Protein AF-A0A7C1F0Y4-F1 (afdb_monomer_lite)

Sequence (99 aa):
MQSTSLIYFAVFAFVQVAMYILIRRRIGHPAVIAAIGVVISFASLLFMALEQGTTLIWAVIVGLVLGGLFSGISLAAAWYFTTNENRRSRFDPTVSDES

Foldseek 3Di:
DPPVLVVLVVQLVVLLVVLVVCLVVVVDDNLVSLVVSLVSQLVSLQVSCVVVVHDSVVSNVCSCVVSVVSSVVSVVVSVVVVVVVVVVVVPPPPPPPDD

pLDDT: mean 71.21, std 7.73, range [50.47, 86.69]

Radius of gyration: 19.2 Å; chains: 1; bounding box: 44×21×60 Å

Secondary structure (DSSP, 8-state):
--HHHHHHHHHHHHHHHHHHHHHHTT-S-HHHHHHHHHHHHHHHHHHHHHHTT--HHHHHHHHHHHHHHHHHHHHHHHHHHHHHHHHHTT--TTSSS--

Structure (mmCIF, N/CA/C/O backbone):
data_AF-A0A7C1F0Y4-F1
#
_entry.id   AF-A0A7C1F0Y4-F1
#
loop_
_atom_site.group_PDB
_atom_site.id
_atom_site.type_symbol
_atom_site.label_atom_id
_atom_site.label_alt_id
_atom_site.label_comp_id
_atom_site.label_asym_id
_atom_site.label_entity_id
_atom_site.label_seq_id
_atom_site.pdbx_PDB_ins_code
_atom_site.Ca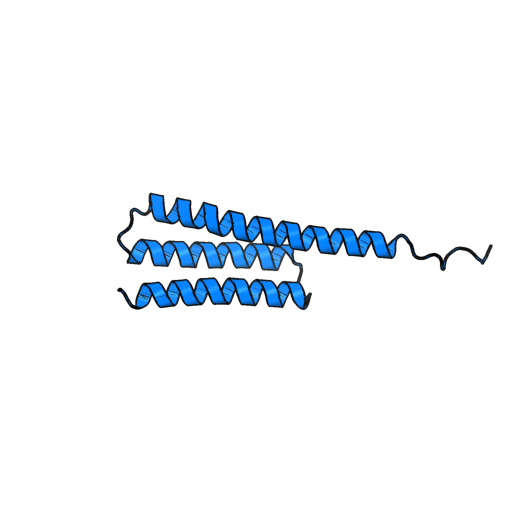rtn_x
_atom_site.Cartn_y
_atom_site.Cartn_z
_atom_site.occupancy
_atom_site.B_iso_or_equiv
_atom_site.auth_seq_id
_atom_site.auth_comp_id
_atom_site.auth_asym_id
_atom_site.auth_atom_id
_atom_site.pdbx_PDB_model_num
ATOM 1 N N . MET A 1 1 ? -10.315 -14.594 19.823 1.00 50.47 1 MET A N 1
ATOM 2 C CA . MET A 1 1 ? -9.654 -14.075 18.606 1.00 50.47 1 MET A CA 1
ATOM 3 C C . MET A 1 1 ? -10.755 -13.771 17.603 1.00 50.47 1 MET A C 1
ATOM 5 O O . MET A 1 1 ? -11.448 -14.698 17.213 1.00 50.47 1 MET A O 1
ATOM 9 N N . GLN A 1 2 ? -11.021 -12.497 17.303 1.00 60.91 2 GLN A N 1
ATOM 10 C CA . GLN A 1 2 ? -12.108 -12.107 16.392 1.00 60.91 2 GLN A CA 1
ATOM 11 C C . GLN A 1 2 ? -11.753 -12.531 14.964 1.00 60.91 2 GLN A C 1
ATOM 13 O O . GLN A 1 2 ? -10.802 -12.009 14.379 1.00 60.91 2 GLN A O 1
ATOM 18 N N . SER A 1 3 ? -12.503 -13.492 14.420 1.00 72.44 3 SER A N 1
ATOM 19 C CA . SER A 1 3 ? -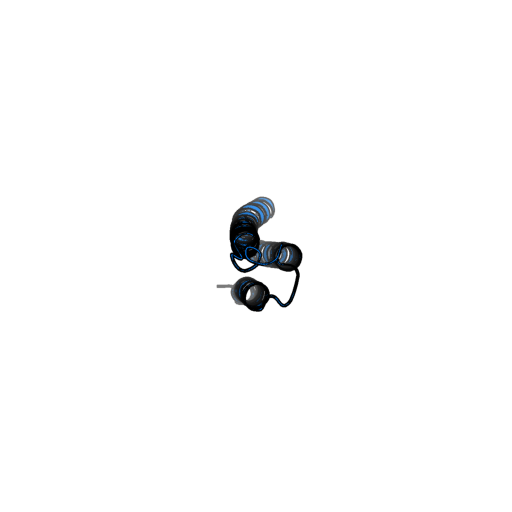12.288 -14.081 13.091 1.00 72.44 3 SER A CA 1
ATOM 20 C C . SER A 1 3 ? -12.241 -13.052 11.955 1.00 72.44 3 SER A C 1
ATOM 22 O O . SER A 1 3 ? -11.598 -13.296 10.940 1.00 72.44 3 SER A O 1
ATOM 24 N N . THR A 1 4 ? -12.848 -11.878 12.127 1.00 75.25 4 THR A N 1
ATOM 25 C CA . THR A 1 4 ? -12.823 -10.766 11.165 1.00 75.25 4 THR A CA 1
ATOM 26 C C . THR A 1 4 ? -11.430 -10.162 10.981 1.00 75.25 4 THR A C 1
ATOM 28 O O . THR A 1 4 ? -11.038 -9.848 9.860 1.00 75.25 4 THR A O 1
ATOM 31 N N . SER A 1 5 ? -10.627 -10.062 12.045 1.00 68.94 5 SER A N 1
ATOM 32 C CA . SER A 1 5 ? -9.255 -9.530 11.964 1.00 68.94 5 SER A CA 1
ATOM 33 C C . SER A 1 5 ? -8.335 -10.378 11.075 1.00 68.94 5 SER A C 1
ATOM 35 O O . SER A 1 5 ? -7.507 -9.838 10.341 1.00 68.94 5 SER A O 1
ATOM 37 N N . LEU A 1 6 ? -8.533 -11.701 11.070 1.00 77.00 6 LEU A N 1
ATOM 38 C CA . LEU A 1 6 ? -7.823 -12.624 10.182 1.00 77.00 6 LEU A CA 1
ATOM 39 C C . LEU A 1 6 ? -8.174 -12.389 8.711 1.00 77.00 6 LEU A C 1
ATOM 41 O O . LEU A 1 6 ? -7.305 -12.535 7.856 1.00 77.00 6 LEU A O 1
ATOM 45 N N . ILE A 1 7 ? -9.415 -11.994 8.412 1.00 83.06 7 ILE A N 1
ATOM 46 C CA . ILE A 1 7 ? -9.848 -11.689 7.044 1.00 83.06 7 ILE A CA 1
ATOM 47 C C . ILE A 1 7 ? -9.124 -10.441 6.537 1.00 83.06 7 ILE A C 1
ATOM 49 O O . ILE A 1 7 ? -8.540 -10.479 5.457 1.00 83.06 7 ILE A O 1
ATOM 53 N N . TYR A 1 8 ? -9.083 -9.360 7.322 1.00 77.44 8 TYR A N 1
ATOM 54 C CA . TYR A 1 8 ? -8.360 -8.143 6.930 1.00 77.44 8 TYR A CA 1
ATOM 55 C C . TYR A 1 8 ? -6.857 -8.383 6.772 1.00 77.44 8 TYR A C 1
ATOM 57 O O . TYR A 1 8 ? -6.249 -7.890 5.821 1.00 77.44 8 TYR A O 1
ATOM 65 N N . PHE A 1 9 ? -6.266 -9.195 7.652 1.00 76.56 9 PHE A N 1
ATOM 66 C CA . PHE A 1 9 ? -4.875 -9.616 7.513 1.00 76.56 9 PHE A CA 1
ATOM 67 C C . PHE A 1 9 ? -4.644 -10.436 6.235 1.00 76.56 9 PHE A C 1
ATOM 69 O O . PHE A 1 9 ? -3.686 -10.184 5.506 1.00 76.56 9 PHE A O 1
ATOM 76 N N . ALA A 1 10 ? -5.531 -11.385 5.924 1.00 83.25 10 ALA A N 1
ATOM 77 C CA . ALA A 1 10 ? -5.446 -12.182 4.704 1.00 83.25 10 ALA A CA 1
ATOM 78 C C . ALA A 1 10 ? -5.576 -11.314 3.444 1.00 83.25 10 ALA A C 1
ATOM 80 O O . ALA A 1 10 ? -4.819 -11.508 2.495 1.00 83.25 10 ALA A O 1
ATOM 81 N N . VAL A 1 11 ? -6.473 -10.321 3.446 1.00 83.62 11 VAL A N 1
ATOM 82 C CA . VAL A 1 11 ? -6.604 -9.341 2.356 1.00 83.62 11 VAL A CA 1
ATOM 83 C C . VAL A 1 11 ? -5.324 -8.522 2.210 1.00 83.62 11 VAL A C 1
ATOM 85 O O . VAL A 1 11 ? -4.806 -8.408 1.102 1.00 83.62 11 VAL A O 1
ATOM 88 N N . PHE A 1 12 ? -4.764 -8.012 3.308 1.00 76.81 12 PHE A N 1
ATOM 89 C CA . PHE A 1 12 ? -3.489 -7.291 3.290 1.00 76.81 12 PHE A CA 1
ATOM 90 C C . PHE A 1 12 ? -2.354 -8.149 2.708 1.00 76.81 12 PHE A C 1
ATOM 92 O O . PHE A 1 12 ? -1.643 -7.711 1.802 1.00 76.81 12 PHE A O 1
ATOM 99 N N . ALA A 1 13 ? -2.214 -9.394 3.171 1.00 81.38 13 ALA A N 1
ATOM 100 C CA . ALA A 1 13 ? -1.215 -10.326 2.658 1.00 81.38 13 ALA A CA 1
ATOM 101 C C . ALA A 1 13 ? -1.424 -10.617 1.162 1.00 81.38 13 ALA A C 1
ATOM 103 O O . ALA A 1 13 ? -0.471 -10.596 0.383 1.00 81.38 13 ALA A O 1
ATOM 104 N N . PHE A 1 14 ? -2.673 -10.826 0.739 1.00 86.69 14 PHE A N 1
ATOM 105 C CA . PHE A 1 14 ? -3.015 -11.055 -0.662 1.00 86.69 14 PHE A CA 1
ATOM 106 C C . PHE A 1 14 ? -2.674 -9.848 -1.539 1.00 86.69 14 PHE A C 1
ATOM 108 O O . PHE A 1 14 ? -2.125 -10.015 -2.624 1.00 86.69 14 PHE A O 1
ATOM 115 N N . VAL A 1 15 ? -2.932 -8.631 -1.058 1.00 82.44 15 VAL A N 1
ATOM 116 C CA . VAL A 1 15 ? -2.589 -7.385 -1.756 1.00 82.44 15 VAL A CA 1
ATOM 117 C C . VAL A 1 15 ? -1.080 -7.262 -1.935 1.00 82.44 15 VAL A C 1
ATOM 119 O O . VAL A 1 15 ? -0.640 -6.952 -3.039 1.00 82.44 15 VAL A O 1
ATOM 122 N N . GLN A 1 16 ? -0.278 -7.579 -0.913 1.00 75.38 16 GLN A N 1
ATOM 123 C CA . GLN A 1 16 ? 1.187 -7.582 -1.028 1.00 75.38 16 GLN A CA 1
ATOM 124 C C . GLN A 1 16 ? 1.678 -8.584 -2.083 1.00 75.38 16 GLN A C 1
ATOM 126 O O . GLN A 1 16 ? 2.502 -8.246 -2.937 1.00 75.38 16 GLN A O 1
ATOM 131 N N . VAL A 1 17 ? 1.126 -9.802 -2.085 1.00 81.50 17 VAL A N 1
ATOM 132 C CA . VAL A 1 17 ? 1.459 -10.831 -3.082 1.00 81.50 17 VAL A CA 1
ATOM 133 C C . VAL A 1 17 ? 1.032 -10.402 -4.488 1.00 81.50 17 VAL A C 1
ATOM 135 O O . VAL A 1 17 ? 1.820 -10.502 -5.429 1.00 81.50 17 VAL A O 1
ATOM 138 N N . ALA A 1 18 ? -0.185 -9.879 -4.644 1.00 83.00 18 ALA A N 1
ATOM 139 C CA . ALA A 1 18 ? -0.689 -9.384 -5.919 1.00 83.00 18 ALA A CA 1
ATOM 140 C C . ALA A 1 18 ? 0.188 -8.246 -6.458 1.00 83.00 18 ALA A C 1
ATOM 142 O O . ALA A 1 18 ? 0.541 -8.251 -7.637 1.00 83.00 18 ALA A O 1
ATOM 143 N N . MET A 1 19 ? 0.604 -7.318 -5.593 1.00 73.56 19 MET A N 1
ATOM 144 C CA . MET A 1 19 ? 1.484 -6.208 -5.951 1.00 73.56 19 MET A CA 1
ATOM 145 C C . MET A 1 19 ? 2.847 -6.714 -6.440 1.00 73.56 19 MET A C 1
ATOM 147 O O . MET A 1 19 ? 3.312 -6.295 -7.501 1.00 73.56 19 MET A O 1
ATOM 151 N N . TYR A 1 20 ? 3.446 -7.679 -5.732 1.00 74.19 20 TYR A N 1
ATOM 152 C CA . TYR A 1 20 ? 4.686 -8.330 -6.158 1.00 74.19 20 TYR A CA 1
ATOM 153 C C . TYR A 1 20 ? 4.540 -8.997 -7.531 1.00 74.19 20 TYR A C 1
ATOM 155 O O . TYR A 1 20 ? 5.369 -8.778 -8.413 1.00 74.19 20 TYR A O 1
ATOM 163 N N . ILE A 1 21 ? 3.473 -9.777 -7.743 1.00 81.75 21 ILE A N 1
ATOM 164 C CA . ILE A 1 21 ? 3.228 -10.476 -9.013 1.00 81.75 21 ILE A CA 1
ATOM 165 C C . ILE A 1 21 ? 3.014 -9.481 -10.160 1.00 81.75 21 ILE A C 1
ATOM 167 O O . ILE A 1 21 ? 3.566 -9.674 -11.244 1.00 81.75 21 ILE A O 1
ATOM 17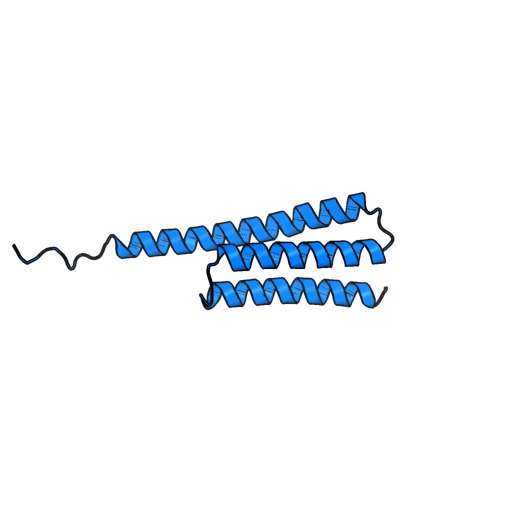1 N N . LEU A 1 22 ? 2.242 -8.414 -9.936 1.00 77.44 22 LEU A N 1
ATOM 172 C CA . LEU A 1 22 ? 1.957 -7.380 -10.934 1.00 77.44 22 LEU A CA 1
ATOM 173 C C . LEU A 1 22 ? 3.228 -6.639 -11.369 1.00 77.44 22 LEU A C 1
ATOM 175 O O . LEU A 1 22 ? 3.447 -6.458 -12.569 1.00 77.44 22 LEU A O 1
ATOM 179 N N . ILE A 1 23 ? 4.091 -6.276 -10.413 1.00 71.12 23 ILE A N 1
ATOM 180 C CA . ILE A 1 23 ? 5.401 -5.669 -10.694 1.00 71.12 23 ILE A CA 1
ATOM 181 C C . ILE A 1 23 ? 6.297 -6.673 -11.433 1.00 71.12 23 ILE A C 1
ATOM 183 O O . ILE A 1 23 ? 6.885 -6.341 -12.462 1.00 71.12 23 ILE A O 1
ATOM 187 N N . ARG A 1 24 ? 6.360 -7.925 -10.958 1.00 76.75 24 ARG A N 1
ATOM 188 C CA . ARG A 1 24 ? 7.177 -9.001 -11.545 1.00 76.75 24 ARG A CA 1
ATOM 189 C C . ARG A 1 24 ? 6.797 -9.293 -12.994 1.00 76.75 24 ARG A C 1
ATOM 191 O O . ARG A 1 24 ? 7.680 -9.519 -13.816 1.00 76.75 24 ARG A O 1
ATOM 198 N N . ARG A 1 25 ? 5.503 -9.299 -13.316 1.00 80.38 25 ARG A N 1
ATOM 199 C CA . ARG A 1 25 ? 5.014 -9.544 -14.679 1.00 80.38 25 ARG A CA 1
ATOM 200 C C . ARG A 1 25 ? 5.050 -8.300 -15.579 1.00 80.38 25 ARG A C 1
ATOM 202 O O . ARG A 1 25 ? 4.664 -8.418 -16.736 1.00 80.38 25 ARG A O 1
ATOM 209 N N . ARG A 1 26 ? 5.495 -7.133 -15.084 1.00 70.81 26 ARG A N 1
ATOM 210 C CA . ARG A 1 26 ? 5.497 -5.845 -15.815 1.00 70.81 26 ARG A CA 1
ATOM 211 C C . ARG A 1 26 ? 4.152 -5.512 -16.483 1.00 70.81 26 ARG A C 1
ATOM 213 O O . ARG A 1 26 ? 4.124 -4.896 -17.541 1.00 70.81 26 ARG A O 1
ATOM 220 N N . ILE A 1 27 ? 3.030 -5.910 -15.873 1.00 74.25 27 ILE A N 1
ATOM 221 C CA . ILE A 1 27 ? 1.686 -5.733 -16.470 1.00 74.25 27 ILE A CA 1
ATOM 222 C C . ILE A 1 27 ? 1.241 -4.259 -16.425 1.00 74.25 27 ILE A C 1
ATOM 224 O O . ILE A 1 27 ? 0.303 -3.862 -17.108 1.00 74.25 27 ILE A O 1
ATOM 228 N N . GLY A 1 28 ? 1.928 -3.412 -15.656 1.00 69.38 28 GLY A N 1
ATOM 229 C CA . GLY A 1 28 ? 1.634 -1.988 -15.585 1.00 69.38 28 GLY A CA 1
ATOM 230 C C . GLY A 1 28 ? 2.805 -1.173 -15.061 1.00 69.38 28 GLY A C 1
ATOM 231 O O . GLY A 1 28 ? 3.837 -1.711 -14.651 1.00 69.38 28 GLY A O 1
ATOM 232 N N . HIS A 1 29 ? 2.629 0.148 -15.068 1.00 71.44 29 HIS A N 1
ATOM 233 C CA . HIS A 1 29 ? 3.633 1.070 -14.559 1.00 71.44 29 HIS A CA 1
ATOM 234 C C . HIS A 1 29 ? 3.840 0.820 -13.052 1.00 71.44 29 HIS A C 1
ATOM 236 O O . HIS A 1 29 ? 2.886 0.941 -12.276 1.00 71.44 29 HIS A O 1
ATOM 242 N N . PRO A 1 30 ? 5.062 0.487 -12.603 1.00 66.81 30 PRO A N 1
ATOM 243 C CA . PRO A 1 30 ? 5.290 -0.002 -11.246 1.00 66.81 30 PRO A CA 1
ATOM 244 C C . PRO A 1 30 ? 4.933 1.031 -10.172 1.00 66.81 30 PRO A C 1
ATOM 246 O O . PRO A 1 30 ? 4.465 0.657 -9.101 1.00 66.81 30 PRO A O 1
ATOM 249 N N . ALA A 1 31 ? 5.056 2.327 -10.478 1.00 67.75 31 ALA A N 1
ATOM 250 C CA . ALA A 1 31 ? 4.620 3.390 -9.572 1.00 67.75 31 ALA A CA 1
ATOM 251 C C . ALA A 1 31 ? 3.099 3.378 -9.319 1.00 67.75 31 ALA A C 1
ATOM 253 O O . ALA A 1 31 ? 2.664 3.649 -8.205 1.00 67.75 31 ALA A O 1
ATOM 254 N N . VAL A 1 32 ? 2.290 3.028 -10.326 1.00 70.81 32 VAL A N 1
ATOM 255 C CA . VAL A 1 32 ? 0.822 2.981 -10.205 1.00 70.81 32 VAL A CA 1
ATOM 256 C C . VAL A 1 32 ? 0.397 1.755 -9.400 1.00 70.81 32 VAL A C 1
ATOM 258 O O . VAL A 1 32 ? -0.436 1.864 -8.504 1.00 70.81 32 VAL A O 1
ATOM 261 N N . ILE A 1 33 ? 1.018 0.602 -9.667 1.00 73.12 33 ILE A N 1
ATOM 262 C CA . ILE A 1 33 ? 0.773 -0.636 -8.914 1.00 73.12 33 ILE A CA 1
ATOM 263 C C . ILE A 1 33 ? 1.152 -0.449 -7.439 1.00 73.12 33 ILE A C 1
ATOM 265 O O . ILE A 1 33 ? 0.375 -0.818 -6.560 1.00 73.12 33 ILE A O 1
ATOM 269 N N . ALA A 1 34 ? 2.305 0.175 -7.175 1.00 68.31 34 ALA A N 1
ATOM 270 C CA . ALA A 1 34 ? 2.731 0.509 -5.823 1.00 68.31 34 ALA A CA 1
ATOM 271 C C . ALA A 1 34 ? 1.723 1.440 -5.139 1.00 68.31 34 ALA A C 1
ATOM 273 O O . ALA A 1 34 ? 1.242 1.102 -4.063 1.00 68.31 34 ALA A O 1
ATOM 274 N N . ALA A 1 35 ? 1.343 2.553 -5.784 1.00 70.88 35 ALA A N 1
ATOM 275 C CA . ALA A 1 35 ? 0.395 3.528 -5.240 1.00 70.88 35 ALA A CA 1
ATOM 276 C C . ALA A 1 35 ? -0.950 2.890 -4.849 1.00 70.88 35 ALA A C 1
ATOM 278 O O . ALA A 1 35 ? -1.432 3.095 -3.735 1.00 70.88 35 ALA A O 1
ATOM 279 N N . ILE A 1 36 ? -1.523 2.067 -5.731 1.00 77.00 36 ILE A N 1
ATOM 280 C CA . ILE A 1 36 ? -2.783 1.357 -5.469 1.00 77.00 36 ILE A CA 1
ATOM 281 C C . ILE A 1 36 ? -2.620 0.379 -4.298 1.00 77.00 36 ILE A C 1
ATOM 283 O O . ILE A 1 36 ? -3.466 0.336 -3.404 1.00 77.00 36 ILE A O 1
ATOM 287 N N . GLY A 1 37 ? -1.513 -0.367 -4.255 1.00 72.19 37 GLY A N 1
ATOM 288 C CA . GLY A 1 37 ? -1.235 -1.303 -3.170 1.00 72.19 37 GLY A CA 1
ATOM 289 C C . GLY A 1 37 ? -1.086 -0.629 -1.805 1.00 72.19 37 GLY A C 1
ATOM 290 O O . GLY A 1 37 ? -1.551 -1.192 -0.811 1.00 72.19 37 GLY A O 1
ATOM 291 N N . VAL A 1 38 ? -0.532 0.591 -1.739 1.00 73.50 38 VAL A N 1
ATOM 292 C CA . VAL A 1 38 ? -0.480 1.378 -0.490 1.00 73.50 38 VAL A CA 1
ATOM 293 C C . VAL A 1 38 ? -1.875 1.687 0.014 1.00 73.50 38 VAL A C 1
ATOM 295 O O . VAL A 1 38 ? -2.164 1.461 1.184 1.00 73.50 38 VAL A O 1
ATOM 298 N N . VAL A 1 39 ? -2.737 2.202 -0.865 1.00 79.50 39 VAL A N 1
ATOM 299 C CA . VAL A 1 39 ? -4.080 2.658 -0.492 1.00 79.50 39 VAL A CA 1
ATOM 300 C C . VAL A 1 39 ? -4.900 1.486 0.039 1.00 79.50 39 VAL A C 1
ATOM 302 O O . VAL A 1 39 ? -5.519 1.592 1.097 1.00 79.50 39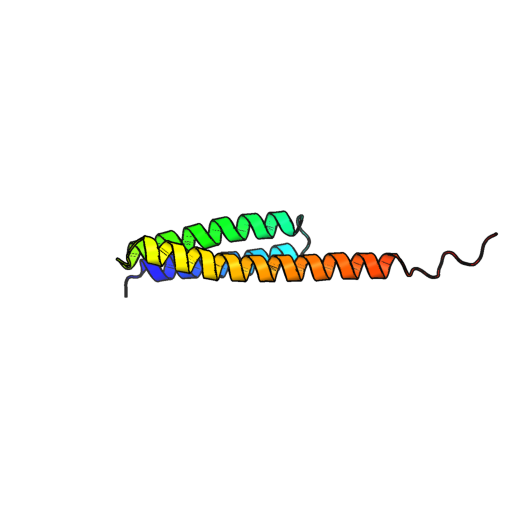 VAL A O 1
ATOM 305 N N . ILE A 1 40 ? -4.841 0.339 -0.641 1.00 79.19 40 ILE A N 1
ATOM 306 C CA . ILE A 1 40 ? -5.565 -0.867 -0.224 1.00 79.19 40 ILE A CA 1
ATOM 307 C C . ILE A 1 40 ? -4.977 -1.449 1.074 1.00 79.19 40 ILE A C 1
ATOM 309 O O . ILE A 1 40 ? -5.723 -1.876 1.961 1.00 79.19 40 ILE A O 1
ATOM 313 N N . SER A 1 41 ? -3.650 -1.435 1.222 1.00 72.06 41 SER A N 1
ATOM 314 C CA . SER A 1 41 ? -2.973 -1.888 2.443 1.00 72.06 41 SER A CA 1
ATOM 315 C C . SER A 1 41 ? -3.324 -1.020 3.650 1.00 72.06 41 SER A C 1
ATOM 317 O O . SER A 1 41 ? -3.618 -1.539 4.725 1.00 72.06 41 SER A O 1
ATOM 319 N N . PHE A 1 42 ? -3.341 0.299 3.458 1.00 77.19 42 PHE A N 1
ATOM 320 C CA . PHE A 1 42 ? -3.716 1.266 4.480 1.00 77.19 42 PHE A CA 1
ATOM 321 C C . PHE A 1 42 ? -5.171 1.075 4.912 1.00 77.19 42 PHE A C 1
ATOM 323 O O . PHE A 1 42 ? -5.443 0.976 6.105 1.00 77.19 42 PHE A O 1
ATOM 330 N N . ALA A 1 43 ? -6.094 0.934 3.954 1.00 79.06 43 ALA A N 1
ATOM 331 C CA . ALA A 1 43 ? -7.498 0.657 4.247 1.00 79.06 43 ALA A CA 1
ATOM 332 C C . ALA A 1 43 ? -7.676 -0.656 5.033 1.00 79.06 43 ALA A C 1
ATOM 334 O O . ALA A 1 43 ? -8.418 -0.690 6.012 1.00 79.06 43 ALA A O 1
ATOM 335 N N . SER A 1 44 ? -6.953 -1.718 4.661 1.00 76.31 44 SER A N 1
ATOM 336 C CA . SER A 1 44 ? -7.027 -3.015 5.352 1.00 76.31 44 SER A CA 1
ATOM 337 C C . SER A 1 44 ? -6.532 -2.936 6.799 1.00 76.31 44 SER A C 1
ATOM 339 O O . SER A 1 44 ? -7.180 -3.465 7.701 1.00 76.31 44 SER A O 1
ATOM 341 N N . LEU A 1 45 ? -5.414 -2.241 7.042 1.00 72.69 45 LEU A N 1
ATOM 342 C CA . LEU A 1 45 ? -4.876 -2.042 8.393 1.00 72.69 45 LEU A CA 1
ATOM 343 C C . LEU A 1 45 ? -5.781 -1.146 9.248 1.00 72.69 45 LEU A C 1
ATOM 345 O O . LEU A 1 45 ? -5.968 -1.421 10.433 1.00 72.69 45 LEU A O 1
ATOM 349 N N . LEU A 1 46 ? -6.390 -0.121 8.647 1.00 75.81 46 LEU A N 1
ATOM 350 C CA . LEU A 1 46 ? -7.348 0.752 9.321 1.00 75.81 46 LEU A CA 1
ATOM 351 C C . LEU A 1 46 ? -8.575 -0.034 9.809 1.00 75.81 46 LEU A C 1
ATOM 353 O O . LEU A 1 46 ? -8.943 0.068 10.979 1.00 75.81 46 LEU A O 1
ATOM 357 N N . PHE A 1 47 ? -9.180 -0.852 8.939 1.00 77.62 47 PHE A N 1
ATOM 358 C CA . PHE A 1 47 ? -10.332 -1.681 9.306 1.00 77.62 47 PHE A CA 1
ATOM 359 C C . PHE A 1 47 ? -9.982 -2.748 10.349 1.00 77.62 47 PHE A C 1
ATOM 361 O O . PHE A 1 47 ? -10.748 -2.958 11.287 1.00 77.62 47 PHE A O 1
ATOM 368 N N . MET A 1 48 ? -8.805 -3.372 10.240 1.00 71.19 48 MET A N 1
ATOM 369 C CA . MET A 1 48 ? -8.331 -4.356 11.217 1.00 71.19 48 MET A CA 1
ATOM 370 C C . MET A 1 48 ? -8.184 -3.756 12.619 1.00 71.19 48 MET A C 1
ATOM 372 O O . MET A 1 48 ? -8.594 -4.364 13.606 1.00 71.19 48 MET A O 1
ATOM 376 N N . ALA A 1 49 ? -7.598 -2.567 12.718 1.00 69.19 49 ALA A N 1
ATOM 377 C CA . ALA A 1 49 ? -7.341 -1.928 13.999 1.00 69.19 49 ALA A CA 1
ATOM 378 C C . ALA A 1 49 ? -8.609 -1.306 14.622 1.00 69.19 49 ALA A C 1
ATOM 380 O O . ALA A 1 49 ? -8.761 -1.312 15.845 1.00 69.19 49 ALA A O 1
ATOM 381 N N . LEU A 1 50 ? -9.560 -0.849 13.800 1.00 73.44 50 LEU A N 1
ATOM 382 C CA . LEU A 1 50 ? -10.904 -0.486 14.265 1.00 73.44 50 LEU A CA 1
ATOM 383 C C . LEU A 1 50 ? -11.622 -1.674 14.923 1.00 73.44 50 LEU A C 1
ATOM 385 O O . LEU A 1 50 ? -12.215 -1.524 15.987 1.00 73.44 50 LEU A O 1
ATOM 389 N N . GLU A 1 51 ? -11.526 -2.862 14.325 1.00 74.62 51 GLU A N 1
ATOM 390 C CA . GLU A 1 51 ? -12.129 -4.090 14.861 1.00 74.62 51 GLU A CA 1
ATOM 391 C C . GLU A 1 51 ? -11.501 -4.554 16.177 1.00 74.62 51 GLU A C 1
ATOM 393 O O . GLU A 1 51 ? -12.209 -5.013 17.070 1.00 74.62 51 GLU A O 1
ATOM 398 N N . GLN A 1 52 ? -10.189 -4.377 16.346 1.00 69.69 52 GLN A N 1
ATOM 399 C CA . GLN A 1 52 ? -9.484 -4.758 17.575 1.00 69.69 52 GLN A CA 1
ATOM 400 C C . GLN A 1 52 ? -9.796 -3.851 18.779 1.00 69.69 52 GLN A C 1
ATOM 402 O O . GLN A 1 52 ? -9.239 -4.055 19.857 1.00 69.69 52 GLN A O 1
ATOM 407 N N . GLY A 1 53 ? -10.651 -2.835 18.614 1.00 69.25 53 GLY A N 1
ATOM 408 C CA . GLY A 1 53 ? -10.955 -1.858 19.662 1.00 69.25 53 GLY A CA 1
ATOM 409 C C . GLY A 1 53 ? -9.758 -0.977 20.032 1.00 69.25 53 GLY A C 1
ATOM 410 O O . GLY A 1 53 ? -9.777 -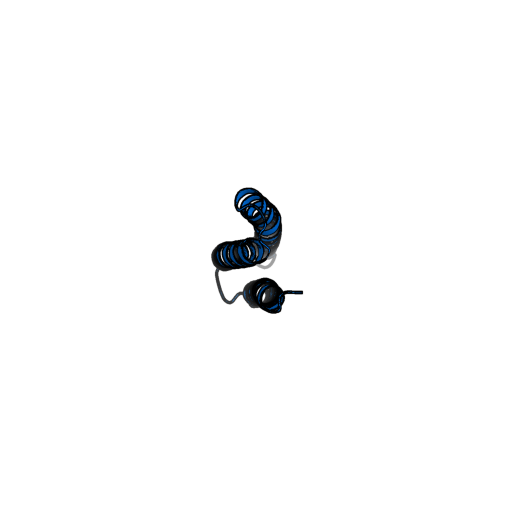0.305 21.063 1.00 69.25 53 GLY A O 1
ATOM 411 N N . THR A 1 54 ? -8.699 -0.983 19.215 1.00 66.62 54 THR A N 1
ATOM 412 C CA . THR A 1 54 ? -7.547 -0.101 19.408 1.00 66.62 54 THR A CA 1
ATOM 413 C C . THR A 1 54 ? -7.913 1.341 19.082 1.00 66.62 54 THR A C 1
ATOM 415 O O . THR A 1 54 ? -8.769 1.618 18.241 1.00 66.62 54 THR A O 1
ATOM 418 N N . THR A 1 55 ? -7.259 2.290 19.751 1.00 77.50 55 THR A N 1
ATOM 419 C CA . THR A 1 55 ? -7.466 3.713 19.480 1.00 77.50 55 THR A CA 1
ATOM 420 C C . THR A 1 55 ? -7.148 4.019 18.016 1.00 77.50 55 THR A C 1
ATOM 422 O O . THR A 1 55 ? -6.090 3.648 17.508 1.00 77.50 55 THR A O 1
ATOM 425 N N . LEU A 1 56 ? -8.057 4.733 17.341 1.00 74.31 56 LEU A N 1
ATOM 426 C CA . LEU A 1 56 ? -7.952 5.100 15.919 1.00 74.31 56 LEU A CA 1
ATOM 427 C C . LEU A 1 56 ? -6.596 5.742 15.575 1.00 74.31 56 LEU A C 1
ATOM 429 O O . LEU A 1 56 ? -6.040 5.519 14.506 1.00 74.31 56 LEU A O 1
ATOM 433 N N . ILE A 1 57 ? -6.031 6.510 16.506 1.00 75.38 57 ILE A N 1
ATOM 434 C CA . ILE A 1 57 ? -4.707 7.119 16.354 1.00 75.38 57 ILE A CA 1
ATOM 435 C C . ILE A 1 57 ? -3.619 6.047 16.209 1.00 75.38 57 ILE A C 1
ATOM 437 O O . ILE A 1 57 ? -2.766 6.159 15.331 1.00 75.38 57 ILE A O 1
ATOM 441 N N . TRP A 1 58 ? -3.661 4.985 17.016 1.00 73.81 58 TRP A N 1
ATOM 442 C CA . TRP A 1 58 ? -2.661 3.921 16.948 1.00 73.81 58 TRP A CA 1
ATOM 443 C C . TRP A 1 58 ? -2.815 3.095 15.662 1.00 73.81 58 TRP A C 1
ATOM 445 O O . TRP A 1 58 ? -1.834 2.790 14.988 1.00 73.81 58 TRP A O 1
ATOM 455 N N . ALA A 1 59 ? -4.059 2.827 15.261 1.00 70.44 59 ALA A N 1
ATOM 456 C CA . ALA A 1 59 ? -4.389 2.203 13.982 1.00 70.44 59 ALA A CA 1
ATOM 457 C C . ALA A 1 59 ? -3.756 2.937 12.790 1.00 70.44 59 ALA A C 1
ATOM 459 O O . ALA A 1 59 ? -3.094 2.333 11.945 1.00 70.44 59 ALA A O 1
ATOM 460 N N . VAL A 1 60 ? -3.939 4.260 12.747 1.00 72.50 60 VAL A N 1
ATOM 461 C CA . VAL A 1 60 ? -3.438 5.113 11.667 1.00 72.50 60 VAL A CA 1
ATOM 462 C C . VAL A 1 60 ? -1.915 5.149 11.660 1.00 72.50 60 VAL A C 1
ATOM 464 O O . VAL A 1 60 ? -1.327 5.015 10.592 1.00 72.50 60 VAL A O 1
ATOM 467 N N . ILE A 1 61 ? -1.261 5.280 12.819 1.00 78.81 61 ILE A N 1
ATOM 468 C CA . ILE A 1 61 ? 0.208 5.313 12.873 1.00 78.81 61 ILE A CA 1
ATOM 469 C C . ILE A 1 61 ? 0.787 3.971 12.413 1.00 78.81 61 ILE A C 1
ATOM 471 O O . ILE A 1 61 ? 1.684 3.966 11.577 1.00 78.81 61 ILE A O 1
ATOM 475 N N . VAL A 1 62 ? 0.266 2.834 12.886 1.00 73.75 62 VAL A N 1
ATOM 476 C CA . VAL A 1 62 ? 0.750 1.509 12.454 1.00 73.75 62 VAL A CA 1
ATOM 477 C C . VAL A 1 62 ? 0.500 1.297 10.961 1.00 73.75 62 VAL A C 1
ATOM 479 O O . VAL A 1 62 ? 1.401 0.855 10.248 1.00 73.75 62 VAL A O 1
ATOM 482 N N . GLY A 1 63 ? -0.685 1.667 10.469 1.00 69.06 63 GLY A N 1
ATOM 483 C CA . GLY A 1 63 ? -1.034 1.601 9.051 1.00 69.06 63 GLY A CA 1
ATOM 484 C C . GLY A 1 63 ? -0.126 2.455 8.168 1.00 69.06 63 GLY A C 1
ATOM 485 O O . GLY A 1 63 ? 0.315 2.005 7.112 1.00 69.06 63 GLY A O 1
ATOM 486 N N . LEU A 1 64 ? 0.194 3.668 8.612 1.00 73.56 64 LEU A N 1
ATOM 487 C CA . LEU A 1 64 ? 1.018 4.616 7.868 1.00 73.56 64 LEU A CA 1
ATOM 488 C C . LEU A 1 64 ? 2.503 4.248 7.925 1.00 73.56 64 LEU A C 1
ATOM 490 O O . LEU A 1 64 ? 3.186 4.332 6.909 1.00 73.56 64 LEU A O 1
ATOM 494 N N . VAL A 1 65 ? 2.988 3.775 9.075 1.00 80.12 65 VAL A N 1
ATOM 495 C CA . VAL A 1 65 ? 4.367 3.302 9.233 1.00 80.12 65 VAL A CA 1
ATOM 496 C C . VAL A 1 65 ? 4.576 2.025 8.429 1.00 80.12 65 VAL A C 1
ATOM 498 O O . VAL A 1 65 ? 5.429 2.019 7.553 1.00 80.12 65 VAL A O 1
ATOM 501 N N . LEU A 1 66 ? 3.795 0.964 8.656 1.00 73.62 66 LEU A N 1
ATOM 502 C CA . LEU A 1 66 ? 3.988 -0.313 7.957 1.00 73.62 66 LEU A CA 1
ATOM 503 C C . LEU A 1 66 ? 3.621 -0.218 6.475 1.00 73.62 66 LEU A C 1
ATOM 505 O O . LEU A 1 66 ? 4.377 -0.694 5.629 1.00 73.62 66 LEU A O 1
ATOM 509 N N . GLY A 1 67 ? 2.500 0.429 6.146 1.00 70.50 67 GLY A N 1
ATOM 510 C CA . GLY A 1 67 ? 2.082 0.646 4.762 1.00 70.50 67 GLY A CA 1
ATOM 511 C C . GLY A 1 67 ? 3.056 1.544 4.001 1.00 70.50 67 GLY A C 1
ATOM 512 O O . GLY A 1 67 ? 3.419 1.234 2.866 1.00 70.50 67 GLY A O 1
ATOM 513 N N . GLY A 1 68 ? 3.543 2.610 4.640 1.00 72.69 68 GLY A N 1
ATOM 514 C CA . GLY A 1 68 ? 4.568 3.493 4.088 1.00 72.69 68 GLY A CA 1
ATOM 515 C C . GLY A 1 68 ? 5.907 2.786 3.890 1.00 72.69 68 GLY A C 1
ATOM 516 O O . GLY A 1 68 ? 6.514 2.936 2.832 1.00 72.69 68 GLY A O 1
ATOM 517 N N . LEU A 1 69 ? 6.340 1.960 4.849 1.00 79.00 69 LEU A N 1
ATOM 518 C CA . LEU A 1 69 ? 7.589 1.201 4.747 1.00 79.00 69 LEU A CA 1
ATOM 519 C C . LEU A 1 69 ? 7.535 0.196 3.590 1.00 79.00 69 LEU A C 1
ATOM 521 O O . LEU A 1 69 ? 8.421 0.184 2.738 1.00 79.00 69 LEU A O 1
ATOM 525 N N . PHE A 1 70 ? 6.475 -0.617 3.523 1.00 70.12 70 PHE A N 1
ATOM 526 C CA . PHE A 1 70 ? 6.307 -1.623 2.469 1.00 70.12 70 PHE A CA 1
ATOM 527 C C . PHE A 1 70 ? 6.146 -0.991 1.084 1.00 70.12 70 PHE A C 1
ATOM 529 O O . PHE A 1 70 ? 6.725 -1.475 0.108 1.00 70.12 70 PHE A O 1
ATOM 536 N N . SER A 1 71 ? 5.408 0.117 1.000 1.00 66.62 71 SER A N 1
ATOM 537 C CA . SER A 1 71 ? 5.299 0.914 -0.220 1.00 66.62 71 SER A CA 1
ATOM 538 C C . SER A 1 71 ? 6.648 1.478 -0.657 1.00 66.62 71 SER A C 1
ATOM 540 O O . SER A 1 71 ? 7.049 1.302 -1.806 1.00 66.62 71 SER A O 1
ATOM 542 N N . GLY A 1 72 ? 7.374 2.113 0.267 1.00 75.19 72 GLY A N 1
ATOM 543 C CA . GLY A 1 72 ? 8.665 2.735 -0.001 1.00 75.19 72 GLY A CA 1
ATOM 544 C C . GLY A 1 72 ? 9.697 1.720 -0.478 1.00 75.19 72 GLY A C 1
ATOM 545 O O . GLY A 1 72 ? 10.369 1.962 -1.477 1.00 75.19 72 GLY A O 1
ATOM 546 N N . ILE A 1 73 ? 9.766 0.550 0.164 1.00 77.44 73 ILE A N 1
ATOM 547 C CA . ILE A 1 73 ? 10.643 -0.552 -0.257 1.0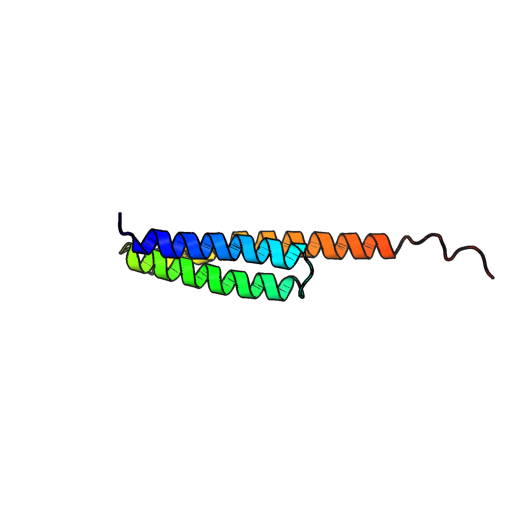0 77.44 73 ILE A CA 1
ATOM 548 C C . ILE A 1 73 ? 10.251 -1.056 -1.648 1.00 77.44 73 ILE A C 1
ATOM 550 O O . ILE A 1 73 ? 11.119 -1.268 -2.491 1.00 77.44 73 ILE A O 1
ATOM 554 N N . SER A 1 74 ? 8.955 -1.210 -1.922 1.00 68.75 74 SER A N 1
ATOM 555 C CA . SER A 1 74 ? 8.479 -1.681 -3.227 1.00 68.75 74 SER A CA 1
ATOM 556 C C . SER A 1 74 ? 8.763 -0.681 -4.347 1.00 68.75 74 SER A C 1
ATOM 558 O O . SER A 1 74 ? 9.189 -1.073 -5.433 1.00 68.75 74 SER A O 1
ATOM 560 N N . LEU A 1 75 ? 8.577 0.613 -4.081 1.00 69.19 75 LEU A N 1
ATOM 561 C CA . LEU A 1 75 ? 8.895 1.681 -5.021 1.00 69.19 75 LEU A CA 1
ATOM 562 C C . LEU A 1 75 ? 10.407 1.788 -5.243 1.00 69.19 75 LEU A C 1
ATOM 564 O O . LEU A 1 75 ? 10.839 1.909 -6.385 1.00 69.19 75 LEU A O 1
ATOM 568 N N . ALA A 1 76 ? 11.212 1.676 -4.183 1.00 78.12 76 ALA A N 1
ATOM 569 C CA . ALA A 1 76 ? 12.669 1.653 -4.274 1.00 78.12 76 ALA A CA 1
ATOM 570 C C . ALA A 1 76 ? 13.166 0.452 -5.093 1.00 78.12 76 ALA A C 1
ATOM 572 O O . ALA A 1 76 ? 14.008 0.614 -5.975 1.00 78.12 76 ALA A O 1
ATOM 573 N N . ALA A 1 77 ? 12.601 -0.737 -4.863 1.00 67.88 77 ALA A N 1
ATOM 574 C CA . ALA A 1 77 ? 12.907 -1.935 -5.637 1.00 67.88 77 ALA A CA 1
ATOM 575 C C . ALA A 1 77 ? 12.519 -1.764 -7.112 1.00 67.88 77 ALA A C 1
ATOM 577 O O . ALA A 1 77 ? 13.315 -2.067 -8.000 1.00 67.88 77 ALA A O 1
ATOM 578 N N . ALA A 1 78 ? 11.330 -1.224 -7.390 1.00 68.81 78 ALA A N 1
ATOM 579 C CA . ALA A 1 78 ? 10.909 -0.920 -8.751 1.00 68.81 78 ALA A CA 1
ATOM 580 C C . ALA A 1 78 ? 11.866 0.065 -9.435 1.00 68.81 78 ALA A C 1
ATOM 582 O O . ALA A 1 78 ? 12.316 -0.196 -10.547 1.00 68.81 78 ALA A O 1
ATOM 583 N N . TRP A 1 79 ? 12.218 1.162 -8.763 1.00 69.50 79 TRP A N 1
ATOM 584 C CA . TRP A 1 79 ? 13.090 2.195 -9.318 1.00 69.50 79 TRP A CA 1
ATOM 585 C C . TRP A 1 79 ? 14.510 1.684 -9.576 1.00 69.50 79 TRP A C 1
ATOM 587 O O . TRP A 1 79 ? 15.118 2.031 -10.592 1.00 69.50 79 TRP A O 1
ATOM 597 N N . TYR A 1 80 ? 15.007 0.796 -8.710 1.00 72.44 80 TYR A N 1
ATOM 598 C CA . TYR A 1 80 ? 16.264 0.084 -8.912 1.00 72.44 80 TYR A CA 1
ATOM 599 C C . TYR A 1 80 ? 16.243 -0.745 -10.203 1.00 72.44 80 TYR A C 1
ATOM 601 O O . TYR A 1 80 ? 17.157 -0.617 -11.018 1.00 72.44 80 TYR A O 1
ATOM 609 N N . PHE A 1 81 ? 15.189 -1.534 -10.441 1.00 67.75 81 PHE A N 1
ATOM 610 C CA . PHE A 1 81 ? 15.082 -2.339 -11.661 1.00 67.75 81 PHE A CA 1
ATOM 611 C C . PHE A 1 81 ? 14.969 -1.476 -12.921 1.00 67.75 81 PHE A C 1
ATOM 613 O O . PHE A 1 81 ? 15.738 -1.687 -13.854 1.00 67.75 81 PHE A O 1
ATOM 620 N N . THR A 1 82 ? 14.119 -0.444 -12.930 1.00 64.50 82 THR A N 1
ATOM 621 C CA . THR A 1 82 ? 13.989 0.456 -14.092 1.00 64.50 82 THR A CA 1
ATOM 622 C C . THR A 1 82 ? 15.305 1.170 -14.418 1.00 64.50 82 THR A C 1
ATOM 624 O O . THR A 1 82 ? 15.670 1.323 -15.582 1.00 64.50 82 THR A O 1
ATOM 627 N N . THR A 1 83 ? 16.056 1.579 -13.391 1.00 65.00 83 THR A N 1
ATOM 628 C CA . THR A 1 83 ? 17.362 2.235 -13.559 1.00 65.00 83 THR A CA 1
ATOM 629 C C . THR A 1 83 ? 18.422 1.267 -14.084 1.00 65.00 83 THR A C 1
ATOM 631 O O . THR A 1 83 ? 19.245 1.645 -14.919 1.00 65.00 83 THR A O 1
ATOM 634 N N . ASN A 1 84 ? 18.409 0.014 -13.624 1.00 59.94 84 ASN A N 1
ATOM 635 C CA . ASN A 1 84 ? 19.373 -0.996 -14.052 1.00 59.94 84 ASN A CA 1
ATOM 636 C C . ASN A 1 84 ? 19.097 -1.489 -15.486 1.00 59.94 84 ASN A C 1
ATOM 638 O O . ASN A 1 84 ? 20.035 -1.721 -16.247 1.00 59.94 84 ASN A O 1
ATOM 642 N N . GLU A 1 85 ? 17.824 -1.568 -15.888 1.00 57.66 85 GLU A N 1
ATOM 643 C CA . GLU A 1 85 ? 17.427 -1.808 -17.281 1.00 57.66 85 GLU A CA 1
ATOM 644 C C . GLU A 1 85 ? 17.910 -0.679 -18.205 1.00 57.66 85 GLU A C 1
ATOM 646 O O . GLU A 1 85 ? 18.566 -0.945 -19.209 1.00 57.66 85 GLU A O 1
ATOM 651 N N . ASN A 1 86 ? 17.676 0.584 -17.827 1.00 56.59 86 ASN A N 1
ATOM 652 C CA . ASN A 1 86 ? 18.101 1.742 -18.622 1.00 56.59 86 ASN A CA 1
ATOM 653 C C . ASN A 1 86 ? 19.628 1.866 -18.734 1.00 56.59 86 ASN A C 1
ATOM 655 O O . ASN A 1 86 ? 20.138 2.395 -19.721 1.00 56.59 86 ASN A O 1
ATOM 659 N N . ARG A 1 87 ? 20.373 1.376 -17.736 1.00 58.12 87 ARG A N 1
ATOM 660 C CA . ARG A 1 87 ? 21.839 1.297 -17.801 1.00 58.12 87 ARG A CA 1
ATOM 661 C C . ARG A 1 87 ? 22.326 0.217 -18.764 1.00 58.12 87 ARG A C 1
ATOM 663 O O . ARG A 1 87 ? 23.320 0.453 -19.442 1.00 58.12 87 ARG A O 1
ATOM 670 N N . ARG A 1 88 ? 21.633 -0.922 -18.868 1.00 53.59 88 ARG A N 1
ATOM 671 C CA . ARG A 1 88 ? 21.974 -1.981 -19.835 1.00 53.59 88 ARG A CA 1
ATOM 672 C C . ARG A 1 88 ? 21.699 -1.568 -21.280 1.00 53.59 88 ARG A C 1
ATOM 674 O O . ARG A 1 88 ? 22.533 -1.846 -22.128 1.00 53.59 88 ARG A O 1
ATOM 681 N N . SER A 1 89 ? 20.627 -0.824 -21.550 1.00 55.72 89 SER A N 1
ATOM 682 C CA . SER A 1 89 ? 20.329 -0.331 -22.908 1.00 55.72 89 SER A CA 1
ATOM 683 C C . SER A 1 89 ? 21.313 0.726 -23.426 1.00 55.72 89 SER A C 1
ATOM 685 O O . SER A 1 89 ? 21.335 1.011 -24.616 1.00 55.72 89 SER A O 1
ATOM 687 N N . ARG A 1 90 ? 22.116 1.341 -22.547 1.00 56.53 90 ARG A N 1
ATOM 688 C CA . ARG A 1 90 ? 23.124 2.348 -22.924 1.00 56.53 90 ARG A CA 1
ATOM 689 C C . ARG A 1 90 ? 24.485 1.752 -23.286 1.00 56.53 90 ARG A C 1
ATOM 691 O O . ARG A 1 90 ? 25.338 2.483 -23.775 1.00 56.53 90 ARG A O 1
ATOM 698 N N . PHE A 1 91 ? 24.690 0.466 -23.011 1.00 58.12 91 PHE A N 1
ATOM 699 C CA . PHE A 1 91 ? 25.909 -0.276 -23.325 1.00 58.12 91 PHE A CA 1
ATOM 700 C C . PHE A 1 91 ? 25.570 -1.349 -24.363 1.00 58.12 91 PHE A C 1
ATOM 702 O O . PHE A 1 91 ? 25.745 -2.540 -24.124 1.00 58.12 91 PHE A O 1
ATOM 709 N N . ASP A 1 92 ? 24.994 -0.924 -25.485 1.00 57.28 92 ASP A N 1
ATOM 710 C CA . ASP A 1 92 ? 24.913 -1.751 -26.681 1.00 57.28 92 ASP A CA 1
ATOM 711 C C . ASP A 1 92 ? 26.156 -1.447 -27.542 1.00 57.28 92 ASP A C 1
ATOM 713 O O . ASP A 1 92 ? 26.235 -0.370 -28.136 1.00 57.28 92 ASP A O 1
ATOM 717 N N . PRO A 1 93 ? 27.175 -2.327 -27.558 1.00 59.19 93 PRO A N 1
ATOM 718 C CA . PRO A 1 93 ? 28.388 -2.143 -28.349 1.00 59.19 93 PRO A CA 1
ATOM 719 C C . PRO A 1 93 ? 28.176 -2.388 -29.854 1.00 59.19 93 PRO A C 1
ATOM 721 O O . PRO A 1 93 ? 29.148 -2.389 -30.594 1.00 59.19 93 PRO A O 1
ATOM 724 N N . THR A 1 94 ? 26.947 -2.601 -30.339 1.00 60.56 94 THR A N 1
ATOM 725 C CA . THR A 1 94 ? 26.690 -2.856 -31.771 1.00 60.56 94 THR A CA 1
ATOM 726 C C . THR A 1 94 ? 26.641 -1.598 -32.648 1.00 60.56 94 THR A C 1
ATOM 728 O O . THR A 1 94 ? 26.481 -1.709 -33.859 1.00 60.56 94 THR A O 1
ATOM 731 N N . VAL A 1 95 ? 26.835 -0.400 -32.082 1.00 59.91 95 VAL A N 1
ATOM 732 C CA . VAL A 1 95 ? 26.832 0.882 -32.823 1.00 59.91 95 VAL A CA 1
ATOM 733 C C . VAL A 1 95 ? 28.255 1.386 -33.120 1.00 59.91 95 VAL A C 1
ATOM 735 O O . VAL A 1 95 ? 28.504 2.588 -33.083 1.00 59.91 95 VAL A O 1
ATOM 738 N N . SER A 1 96 ? 29.227 0.498 -33.352 1.00 63.12 96 SER A N 1
ATOM 739 C CA . SER A 1 96 ? 30.629 0.910 -33.536 1.00 63.12 96 SER A CA 1
ATOM 740 C C . SER A 1 96 ? 31.304 0.528 -34.854 1.00 63.12 96 SER A C 1
ATOM 742 O O . SER A 1 96 ? 32.521 0.618 -34.880 1.00 63.12 96 SER A O 1
ATOM 744 N N . ASP A 1 97 ? 30.598 0.166 -35.936 1.00 59.44 97 ASP A N 1
ATOM 745 C CA . ASP A 1 97 ? 31.291 -0.306 -37.159 1.00 59.44 97 ASP A CA 1
ATOM 746 C C . ASP A 1 97 ? 30.723 0.136 -38.530 1.00 59.44 97 ASP A C 1
ATOM 748 O O . ASP A 1 97 ? 31.013 -0.510 -39.531 1.00 59.44 97 ASP A O 1
ATOM 752 N N . GLU A 1 98 ? 29.986 1.249 -38.654 1.00 59.03 98 GLU A N 1
ATOM 753 C CA . GLU A 1 98 ? 29.677 1.816 -39.989 1.00 59.03 98 GLU A CA 1
ATOM 754 C C . GLU A 1 98 ? 29.672 3.357 -40.004 1.00 59.03 98 GLU A C 1
ATOM 756 O O . GLU A 1 98 ? 28.619 3.987 -39.902 1.00 59.03 98 GLU A O 1
ATOM 761 N N . SER A 1 99 ? 30.850 3.976 -40.157 1.00 57.38 99 SER A N 1
ATOM 762 C CA . SER A 1 99 ? 31.007 5.287 -40.823 1.00 57.38 99 SER A CA 1
ATOM 763 C C . SER A 1 99 ? 32.454 5.550 -41.224 1.00 57.38 99 SER A C 1
ATOM 765 O O . SER A 1 99 ? 33.294 5.618 -40.296 1.00 57.38 99 SER A O 1
#